Protein AF-A0AA96ZZZ8-F1 (afdb_monomer_lite)

Sequence (169 aa):
MSVVEYWSDQLLDLGILKNTETLNPFCWRCHSTCGVKNVPIVSGKWFHVESMSNQLLLCQACEVEKPKSKKADLVWKWLKDESSEYYWTIEAMKEYEKQFHTSVLQELWNIGIRDGEEVEILVQKVMTDRHKIAPSFNRASLVQAFRVEIEKMRKEAFANWTGIFQIAS

Radius of gyration: 20.41 Å; chains: 1; bounding box: 52×26×65 Å

Foldseek 3Di:
DDLCVVCVVVLVVLVLDPDDPDSQQAASQFRHNPQWDWDFLADDPDVCSPDSVGTGIHHPVVNVVQDHHNDNVVRSVVSSVRNDLVNLLVLLQVVLCVVVVDGLVVLCVVLPDDDPVVVVVLSCVLQVVCVVVHSGGDNVSSSVSSVVVSVVSSVVSVVVVVVVVVVVD

Secondary structure (DSSP, 8-state):
--HHHHTHHHHHHTTS-S-SS------TTT---TTEEEEESS-S--TTTTSGGGEEEEEHHHHHHS---S-HHHHHHHHHHHSSHHHHHHHHHHHHHHHHSS-HHHHHHHTT---HHHHHHHHHHHHHHHHHH-S---HHHHHHHHHHHHHHHHHHHHHHHHHHHHH--

Organism: NCBI:txid3028083

pLDDT: mean 88.08, std 10.65, range [48.38, 98.0]

Structure (mmCIF, N/CA/C/O backbone):
data_AF-A0AA96ZZZ8-F1
#
_entry.id   AF-A0AA96ZZZ8-F1
#
loop_
_atom_site.group_PDB
_atom_site.id
_atom_site.type_symbol
_atom_site.label_atom_id
_atom_site.label_alt_id
_atom_site.label_comp_id
_atom_site.label_asym_id
_atom_site.label_entity_id
_atom_site.label_seq_id
_atom_site.pdbx_PDB_ins_code
_atom_site.Cartn_x
_atom_site.Cartn_y
_atom_site.Cartn_z
_atom_site.occupancy
_atom_site.B_iso_or_equiv
_atom_site.auth_seq_id
_atom_site.auth_comp_id
_atom_site.auth_asym_id
_atom_site.auth_atom_id
_atom_site.pdbx_PDB_model_num
ATOM 1 N N . MET A 1 1 ? 7.788 14.314 -23.519 1.00 79.12 1 MET A N 1
ATOM 2 C CA . MET A 1 1 ? 7.244 13.033 -23.052 1.00 79.12 1 MET A CA 1
ATOM 3 C C . MET A 1 1 ? 8.015 12.610 -21.814 1.00 79.12 1 MET A C 1
ATOM 5 O O . MET A 1 1 ? 9.239 12.598 -21.865 1.00 79.12 1 MET A O 1
ATOM 9 N N . SER A 1 2 ? 7.340 12.367 -20.700 1.00 88.50 2 SER A N 1
ATOM 10 C CA . SER A 1 2 ? 7.907 11.829 -19.463 1.00 88.50 2 SER A CA 1
ATOM 11 C C . SER A 1 2 ? 7.769 10.303 -19.426 1.00 88.50 2 SER A C 1
ATOM 13 O O . SER A 1 2 ? 7.005 9.720 -20.191 1.00 88.50 2 SER A O 1
ATOM 15 N N . VAL A 1 3 ? 8.482 9.642 -18.509 1.00 91.25 3 VAL A N 1
ATOM 16 C CA . VAL A 1 3 ? 8.327 8.194 -18.271 1.00 91.25 3 VAL A CA 1
ATOM 17 C C . VAL A 1 3 ? 6.891 7.856 -17.851 1.00 91.25 3 VAL A C 1
ATOM 19 O O . VAL A 1 3 ? 6.371 6.816 -18.237 1.00 91.25 3 VAL A O 1
ATOM 22 N N . VAL A 1 4 ? 6.231 8.745 -17.102 1.00 90.31 4 VAL A N 1
ATOM 23 C CA . VAL A 1 4 ? 4.834 8.556 -16.681 1.00 90.31 4 VAL A CA 1
ATOM 24 C C . VAL A 1 4 ? 3.886 8.654 -17.873 1.00 90.31 4 VAL A C 1
ATOM 26 O O . VAL A 1 4 ? 3.013 7.810 -18.014 1.00 90.31 4 VAL A O 1
ATOM 29 N N . GLU A 1 5 ? 4.088 9.642 -18.750 1.00 91.44 5 GLU A N 1
ATOM 30 C CA . GLU A 1 5 ? 3.305 9.793 -19.986 1.00 91.44 5 GLU A CA 1
ATOM 31 C C . GLU A 1 5 ? 3.493 8.596 -20.923 1.00 91.44 5 GLU A C 1
ATOM 33 O O . GLU A 1 5 ? 2.535 8.144 -21.533 1.00 91.44 5 GLU A O 1
ATOM 38 N N . TYR A 1 6 ? 4.710 8.054 -21.020 1.00 93.00 6 TYR A N 1
ATOM 39 C CA . TYR A 1 6 ? 4.989 6.889 -21.861 1.00 93.00 6 TYR A CA 1
ATOM 40 C C . TYR A 1 6 ? 4.269 5.618 -21.378 1.00 93.00 6 TYR A C 1
ATOM 42 O O . TYR A 1 6 ? 3.854 4.801 -22.195 1.00 93.00 6 TYR A O 1
ATOM 50 N N . TRP A 1 7 ? 4.127 5.442 -20.061 1.00 93.50 7 TRP A N 1
ATOM 51 C CA . TRP A 1 7 ? 3.549 4.239 -19.453 1.00 93.50 7 TRP A CA 1
ATOM 52 C C . TRP A 1 7 ? 2.110 4.418 -18.948 1.00 93.50 7 TRP A C 1
ATOM 54 O O . TRP A 1 7 ? 1.618 3.532 -18.251 1.00 93.50 7 TRP A O 1
ATOM 64 N N . SER A 1 8 ? 1.430 5.528 -19.261 1.00 92.62 8 SER A N 1
ATOM 65 C CA . SER A 1 8 ? 0.133 5.871 -18.656 1.00 92.62 8 SER A CA 1
ATOM 66 C C . SER A 1 8 ? -0.886 4.739 -18.752 1.00 92.62 8 SER A C 1
ATOM 68 O O . SER A 1 8 ? -1.466 4.365 -17.737 1.00 92.62 8 SER A O 1
ATOM 70 N N . ASP A 1 9 ? -1.039 4.150 -19.936 1.00 92.94 9 ASP A N 1
ATOM 71 C CA . ASP A 1 9 ? -2.045 3.117 -20.199 1.00 92.94 9 ASP A CA 1
ATOM 72 C C . ASP A 1 9 ? -1.764 1.861 -19.371 1.00 92.94 9 ASP A C 1
ATOM 74 O O . ASP A 1 9 ? -2.627 1.367 -18.651 1.00 92.94 9 ASP A O 1
ATOM 78 N N . GLN A 1 10 ? -0.507 1.414 -19.355 1.00 93.56 10 GLN A N 1
ATOM 79 C CA . GLN A 1 10 ? -0.099 0.270 -18.547 1.00 93.56 10 GLN A CA 1
ATOM 80 C C . GLN A 1 10 ? -0.238 0.541 -17.041 1.00 93.56 10 GLN A C 1
ATOM 82 O O . GLN A 1 10 ? -0.587 -0.357 -16.278 1.00 93.56 10 GLN A O 1
ATOM 87 N N . LEU A 1 11 ? 0.039 1.762 -16.581 1.00 93.12 11 LEU A N 1
ATOM 88 C CA . LEU A 1 11 ? -0.105 2.123 -15.169 1.00 93.12 11 LEU A CA 1
ATOM 89 C C . LEU A 1 11 ? -1.575 2.214 -14.734 1.00 93.12 11 LEU A C 1
ATOM 91 O O . LEU A 1 11 ? -1.868 1.898 -13.580 1.00 93.12 11 LEU A O 1
ATOM 95 N N . LEU A 1 12 ? -2.481 2.618 -15.629 1.00 91.81 12 LEU A N 1
ATOM 96 C CA . LEU A 1 12 ? -3.930 2.571 -15.403 1.00 91.81 12 LEU A CA 1
ATOM 97 C C . LEU A 1 12 ? -4.425 1.124 -15.343 1.00 91.81 12 LEU A C 1
ATOM 99 O O . LEU A 1 12 ? -5.126 0.766 -14.401 1.00 91.81 12 LEU A O 1
ATOM 103 N N . ASP A 1 13 ? -3.995 0.276 -16.282 1.00 92.12 13 ASP A N 1
ATOM 104 C CA . ASP A 1 13 ? -4.358 -1.149 -16.321 1.00 92.12 13 ASP A CA 1
ATOM 105 C C . ASP A 1 13 ? -3.913 -1.901 -15.058 1.00 92.12 13 ASP A C 1
ATOM 107 O O . ASP A 1 13 ? -4.570 -2.837 -14.598 1.00 92.12 13 ASP A O 1
ATOM 111 N N . LEU A 1 14 ? -2.783 -1.491 -14.477 1.00 90.00 14 LEU A N 1
ATOM 112 C CA . LEU A 1 14 ? -2.272 -2.031 -13.219 1.00 90.00 14 LEU A CA 1
ATOM 113 C C . LEU A 1 14 ? -2.937 -1.423 -11.973 1.00 90.00 14 LEU A C 1
ATOM 115 O O . LEU A 1 14 ? -2.677 -1.901 -10.871 1.00 90.00 14 LEU A O 1
ATOM 119 N N . GLY A 1 15 ? -3.766 -0.384 -12.119 1.00 88.75 15 GLY A N 1
ATOM 120 C CA . GLY A 1 15 ? -4.389 0.337 -11.005 1.00 88.75 15 GLY A CA 1
ATOM 121 C C . GLY A 1 15 ? -3.420 1.196 -10.182 1.00 88.75 15 GLY A C 1
ATOM 122 O O . GLY A 1 15 ? -3.760 1.618 -9.078 1.00 88.75 15 GLY A O 1
ATOM 123 N N . ILE A 1 16 ? -2.214 1.452 -10.699 1.00 90.00 16 ILE A N 1
ATOM 124 C CA . ILE A 1 16 ? -1.189 2.291 -10.056 1.00 90.00 16 ILE A CA 1
ATOM 125 C C . ILE A 1 16 ? -1.529 3.770 -10.255 1.00 90.00 16 ILE A C 1
ATOM 127 O O . ILE A 1 16 ? -1.427 4.577 -9.330 1.00 90.00 16 ILE A O 1
ATOM 131 N N . LEU A 1 17 ? -1.948 4.134 -11.470 1.00 88.25 17 LEU A N 1
ATOM 132 C CA . LEU A 1 17 ? -2.587 5.418 -11.734 1.00 88.25 17 LEU A CA 1
ATOM 133 C C . LEU A 1 17 ? -4.098 5.279 -11.543 1.00 88.25 17 LEU A C 1
ATOM 135 O O . LEU A 1 17 ? -4.704 4.322 -12.015 1.00 88.25 17 LEU A O 1
ATOM 139 N N . LYS A 1 18 ? -4.710 6.265 -10.879 1.00 80.88 18 LYS A N 1
ATOM 140 C CA . LYS A 1 18 ? -6.174 6.347 -10.730 1.00 80.88 18 LYS A CA 1
ATOM 141 C C . LYS A 1 18 ? -6.838 7.081 -11.897 1.00 80.88 18 LYS A C 1
ATOM 143 O O . LYS A 1 18 ? -7.974 6.779 -12.240 1.00 80.88 18 LYS A O 1
ATOM 148 N N . ASN A 1 19 ? -6.147 8.062 -12.475 1.00 76.94 19 ASN A N 1
ATOM 149 C CA . ASN A 1 19 ? -6.581 8.817 -13.647 1.00 76.94 19 ASN A CA 1
ATOM 150 C C . ASN A 1 19 ? -5.366 9.430 -14.367 1.00 76.94 19 ASN A C 1
ATOM 152 O O . ASN A 1 19 ? -4.236 9.362 -13.876 1.00 76.94 19 ASN A O 1
ATOM 156 N N . THR A 1 20 ? -5.606 10.021 -15.537 1.00 70.62 20 THR A N 1
ATOM 157 C CA . THR A 1 20 ? -4.587 10.695 -16.360 1.00 70.62 20 THR A CA 1
ATOM 158 C C . THR A 1 20 ? -4.550 12.211 -16.166 1.00 70.62 20 THR A C 1
ATOM 160 O O . THR A 1 20 ? -3.711 12.879 -16.763 1.00 70.62 20 THR A O 1
ATOM 163 N N . GLU A 1 21 ? -5.431 12.771 -15.332 1.00 59.75 21 GLU A N 1
ATOM 164 C CA . GLU A 1 21 ? -5.612 14.223 -15.195 1.00 59.75 21 GLU A CA 1
ATOM 165 C C . GLU A 1 21 ? -4.433 14.904 -14.491 1.00 59.75 21 GLU A C 1
ATOM 167 O O . GLU A 1 21 ? -4.189 16.094 -14.679 1.00 59.75 21 GLU A O 1
ATOM 172 N N . THR A 1 22 ? -3.676 14.171 -13.669 1.00 62.59 22 THR A N 1
ATOM 173 C CA . THR A 1 22 ? -2.476 14.701 -13.011 1.00 62.59 22 THR A CA 1
ATOM 174 C C . THR A 1 22 ? -1.380 13.639 -12.942 1.00 62.59 22 THR A C 1
ATOM 176 O O . THR A 1 22 ? -1.302 12.852 -11.999 1.00 62.59 22 THR A O 1
ATOM 179 N N . LEU A 1 23 ? -0.488 13.640 -13.937 1.00 74.88 23 LEU A N 1
ATOM 180 C CA . LEU A 1 23 ? 0.662 12.727 -14.033 1.00 74.88 23 LEU A CA 1
ATOM 181 C C . LEU A 1 23 ? 1.838 13.184 -13.152 1.00 74.88 23 LEU A C 1
ATOM 183 O O . LEU A 1 23 ? 2.970 13.342 -13.614 1.00 74.88 23 LEU A O 1
ATOM 187 N N . ASN A 1 24 ? 1.570 13.428 -11.868 1.00 75.88 24 ASN A N 1
ATOM 188 C CA . ASN A 1 24 ? 2.619 13.796 -10.923 1.00 75.88 24 ASN A CA 1
ATOM 189 C C . ASN A 1 24 ? 3.579 12.616 -10.699 1.00 75.88 24 ASN A C 1
ATOM 191 O O . ASN A 1 24 ? 3.130 11.478 -10.557 1.00 75.88 24 ASN A O 1
ATOM 195 N N . PRO A 1 25 ? 4.899 12.854 -10.622 1.00 81.69 25 PRO A N 1
ATOM 196 C CA . PRO A 1 25 ? 5.855 11.787 -10.374 1.00 81.69 25 PRO A CA 1
ATOM 197 C C . PRO A 1 25 ? 5.727 11.273 -8.934 1.00 81.69 25 PRO A C 1
ATOM 199 O O . PRO A 1 25 ? 5.975 11.994 -7.966 1.00 81.69 25 PRO A O 1
ATOM 202 N N . PHE A 1 26 ? 5.380 9.997 -8.794 1.00 91.50 26 PHE A N 1
ATOM 203 C CA . PHE A 1 26 ? 5.387 9.262 -7.532 1.00 91.50 26 PHE A CA 1
ATOM 204 C C . PHE A 1 26 ? 6.010 7.877 -7.731 1.00 91.50 26 PHE A C 1
ATOM 206 O O . PHE A 1 26 ? 6.135 7.378 -8.847 1.00 91.50 26 PHE A O 1
ATOM 213 N N . CYS A 1 27 ? 6.423 7.246 -6.636 1.00 94.50 27 CYS A N 1
ATOM 214 C CA . CYS A 1 27 ? 6.928 5.881 -6.632 1.00 94.50 27 CYS A CA 1
ATOM 215 C C . CYS A 1 27 ? 5.805 4.914 -7.009 1.00 94.50 27 CYS A C 1
ATOM 217 O O . CYS A 1 27 ? 4.853 4.762 -6.249 1.00 94.50 27 CYS A O 1
ATOM 219 N N . TRP A 1 28 ? 5.937 4.195 -8.116 1.00 94.94 28 TRP A N 1
ATOM 220 C CA . TRP A 1 28 ? 4.876 3.319 -8.621 1.00 94.94 28 TRP A CA 1
ATOM 221 C C . TRP A 1 28 ? 4.553 2.119 -7.726 1.00 94.94 28 TRP A C 1
ATOM 223 O O . TRP A 1 28 ? 3.537 1.469 -7.926 1.00 94.94 28 TRP A O 1
ATOM 233 N N . ARG A 1 29 ? 5.406 1.810 -6.741 1.00 95.06 29 ARG A N 1
ATOM 234 C CA . ARG A 1 29 ? 5.153 0.742 -5.764 1.00 95.06 29 ARG A CA 1
ATOM 235 C C . ARG A 1 29 ? 4.501 1.244 -4.481 1.00 95.06 29 ARG A C 1
ATOM 237 O O . ARG A 1 29 ? 3.616 0.599 -3.941 1.00 95.06 29 ARG A O 1
ATOM 244 N N . CYS A 1 30 ? 5.003 2.347 -3.933 1.00 93.69 30 CYS A N 1
ATOM 245 C CA . CYS A 1 30 ? 4.596 2.801 -2.604 1.00 93.69 30 CYS A CA 1
ATOM 246 C C . CYS A 1 30 ? 3.931 4.170 -2.599 1.00 93.69 30 CYS A C 1
ATOM 248 O O . CYS A 1 30 ? 3.692 4.699 -1.529 1.00 93.69 30 CYS A O 1
ATOM 250 N N . HIS A 1 31 ? 3.713 4.797 -3.752 1.00 91.81 31 HIS A N 1
ATOM 251 C CA . HIS A 1 31 ? 3.061 6.103 -3.907 1.00 91.81 31 HIS A CA 1
ATOM 252 C C . HIS A 1 31 ? 3.750 7.283 -3.190 1.00 91.81 31 HIS A C 1
ATOM 254 O O . HIS A 1 31 ? 3.199 8.376 -3.086 1.00 91.81 31 HIS A O 1
ATOM 260 N N . SER A 1 32 ? 4.990 7.105 -2.717 1.00 90.44 32 SER A N 1
ATOM 261 C CA . SER A 1 32 ? 5.816 8.205 -2.207 1.00 90.44 32 SER A CA 1
ATOM 262 C C . SER A 1 32 ? 6.145 9.204 -3.302 1.00 90.44 32 SER A C 1
ATOM 264 O O . SER A 1 32 ? 6.598 8.808 -4.367 1.00 90.44 32 SER A O 1
ATOM 266 N N . THR A 1 33 ? 6.011 10.492 -3.009 1.00 90.00 33 THR A N 1
ATOM 267 C CA . THR A 1 33 ? 6.531 11.590 -3.838 1.00 90.00 33 THR A CA 1
ATOM 268 C C . THR A 1 33 ? 7.961 11.982 -3.448 1.00 90.00 33 THR A C 1
ATOM 270 O O . THR A 1 33 ? 8.646 12.683 -4.185 1.00 90.00 33 THR A O 1
ATOM 273 N N . CYS A 1 34 ? 8.451 11.505 -2.300 1.00 88.44 34 CYS A N 1
ATOM 274 C CA . CYS A 1 34 ? 9.788 11.809 -1.803 1.00 88.44 34 CYS A CA 1
ATOM 275 C C . CYS A 1 34 ? 10.845 10.873 -2.409 1.00 88.44 34 CYS A C 1
ATOM 277 O O . CYS A 1 34 ? 10.669 9.648 -2.408 1.00 88.44 34 CYS A O 1
ATOM 279 N N . GLY A 1 35 ? 11.952 11.456 -2.887 1.00 88.31 35 GLY A N 1
ATOM 280 C CA . GLY A 1 35 ? 13.135 10.727 -3.360 1.00 88.31 35 GLY A CA 1
ATOM 281 C C . GLY A 1 35 ? 12.887 9.850 -4.589 1.00 88.31 35 GLY A C 1
ATOM 282 O O . GLY A 1 35 ? 13.554 8.827 -4.747 1.00 88.31 35 GLY A O 1
ATOM 283 N N . VAL A 1 36 ? 11.896 10.204 -5.410 1.00 93.81 36 VAL A N 1
ATOM 284 C CA . VAL A 1 36 ? 11.507 9.463 -6.615 1.00 93.81 36 VAL A CA 1
ATOM 285 C C . VAL A 1 36 ? 12.473 9.770 -7.752 1.00 93.81 36 VAL A C 1
ATOM 287 O O . VAL A 1 36 ? 12.781 10.930 -8.015 1.00 93.81 36 VAL A O 1
ATOM 290 N N . LYS A 1 37 ? 12.938 8.730 -8.444 1.00 93.94 37 LYS A N 1
ATOM 291 C CA . LYS A 1 37 ? 13.820 8.851 -9.610 1.00 93.94 37 LYS A CA 1
ATOM 292 C C . LYS A 1 37 ? 13.538 7.763 -10.643 1.00 93.94 37 LYS A C 1
ATOM 294 O O . LYS A 1 37 ? 12.913 6.749 -10.329 1.00 93.94 37 LYS A O 1
ATOM 299 N N . ASN A 1 38 ? 14.058 7.967 -11.852 1.00 93.25 38 ASN A N 1
ATOM 300 C CA . ASN A 1 38 ? 14.064 6.955 -12.903 1.00 93.25 38 ASN A CA 1
ATOM 301 C C . ASN A 1 38 ? 15.002 5.805 -12.516 1.00 93.25 38 ASN A C 1
ATOM 303 O O . ASN A 1 38 ? 16.190 6.016 -12.267 1.00 93.25 38 ASN A O 1
ATOM 307 N N . VAL A 1 39 ? 14.468 4.588 -12.491 1.00 92.50 39 VAL A N 1
ATOM 308 C CA . VAL A 1 39 ? 15.192 3.352 -12.186 1.00 92.50 39 VAL A CA 1
ATOM 309 C C . VAL A 1 39 ? 15.043 2.390 -13.362 1.00 92.50 39 VAL A C 1
ATOM 311 O O . VAL A 1 39 ? 13.929 2.219 -13.858 1.00 92.50 39 VAL A O 1
ATOM 314 N N . PRO A 1 40 ? 16.121 1.722 -13.810 1.00 92.38 40 PRO A N 1
ATOM 315 C CA . PRO A 1 40 ? 16.018 0.758 -14.893 1.00 92.38 40 PRO A CA 1
ATOM 316 C C . PRO A 1 40 ? 15.166 -0.462 -14.495 1.00 92.38 40 PRO A C 1
ATOM 318 O O . PRO A 1 40 ? 15.399 -1.079 -13.448 1.00 92.38 40 PRO A O 1
ATOM 321 N N . ILE A 1 41 ? 14.223 -0.851 -15.358 1.00 92.44 41 ILE A N 1
ATOM 322 C CA . ILE A 1 41 ? 13.434 -2.084 -15.256 1.00 92.44 41 ILE A CA 1
ATOM 323 C C . ILE A 1 41 ? 14.411 -3.258 -15.261 1.00 92.44 41 ILE A C 1
ATOM 325 O O . ILE A 1 41 ? 14.558 -3.960 -14.255 1.00 92.44 41 ILE A O 1
ATOM 329 N N . VAL A 1 42 ? 15.139 -3.414 -16.368 1.00 89.88 42 VAL A N 1
ATOM 330 C CA . VAL A 1 42 ? 16.141 -4.458 -16.567 1.00 89.88 42 VAL A CA 1
ATOM 331 C C . VAL A 1 42 ? 17.538 -3.915 -16.280 1.00 89.88 42 VAL A C 1
ATOM 333 O O . VAL A 1 42 ? 17.965 -2.903 -16.837 1.00 89.88 42 VAL A O 1
ATOM 336 N N . SER A 1 43 ? 18.279 -4.622 -15.425 1.00 74.75 43 SER A N 1
ATOM 337 C CA . SER A 1 43 ? 19.676 -4.308 -15.112 1.00 74.75 43 SER A CA 1
ATOM 338 C C . SER A 1 43 ? 20.642 -5.018 -16.075 1.00 74.75 43 SER A C 1
ATOM 340 O O . SER A 1 43 ? 20.520 -6.221 -16.312 1.00 74.75 43 SER A O 1
ATOM 342 N N . GLY A 1 44 ? 21.643 -4.301 -16.598 1.00 69.56 44 GLY A N 1
ATOM 343 C CA . GLY A 1 44 ? 22.706 -4.849 -17.456 1.00 69.56 44 GLY A CA 1
ATOM 344 C C . GLY A 1 44 ? 23.035 -3.960 -18.659 1.00 69.56 44 GLY A C 1
ATOM 345 O O . GLY A 1 44 ? 22.461 -2.886 -18.808 1.00 69.56 44 GLY A O 1
ATOM 346 N N . LYS A 1 45 ? 23.957 -4.411 -19.529 1.00 60.03 45 LYS A N 1
ATOM 347 C CA . LYS A 1 45 ? 24.234 -3.775 -20.832 1.00 60.03 45 LYS A CA 1
ATOM 348 C C . LYS A 1 45 ? 23.027 -3.964 -21.756 1.00 60.03 45 LYS A C 1
ATOM 350 O O . LYS A 1 45 ? 23.006 -4.866 -22.588 1.00 60.03 45 LYS A O 1
ATOM 355 N N . TRP A 1 46 ? 21.998 -3.156 -21.550 1.00 62.94 46 TRP A N 1
ATOM 356 C CA . TRP A 1 46 ? 20.894 -3.004 -22.483 1.00 62.94 46 TRP A CA 1
ATOM 357 C C . TRP A 1 46 ? 21.260 -1.885 -23.451 1.00 62.94 46 TRP A C 1
ATOM 359 O O . TRP A 1 46 ? 21.767 -0.855 -23.024 1.00 62.94 46 TRP A O 1
ATOM 369 N N . PHE A 1 47 ? 21.019 -2.062 -24.748 1.00 58.94 47 PHE A N 1
ATOM 370 C CA . PHE A 1 47 ? 21.362 -1.047 -25.758 1.00 58.94 47 PHE A CA 1
ATOM 371 C C . PHE A 1 47 ? 20.582 0.273 -25.579 1.00 58.94 47 PHE A C 1
ATOM 373 O O . PHE A 1 47 ? 20.907 1.280 -26.197 1.00 58.94 47 PHE A O 1
ATOM 380 N N . HIS A 1 48 ? 19.581 0.271 -24.694 1.00 62.53 48 HIS A N 1
ATOM 381 C CA . HIS A 1 48 ? 18.637 1.354 -24.465 1.00 62.53 48 HIS A CA 1
ATOM 382 C C . HIS A 1 48 ? 18.464 1.663 -22.967 1.00 62.53 48 HIS A C 1
ATOM 384 O O . HIS A 1 48 ? 17.340 1.800 -22.491 1.00 62.53 48 HIS A O 1
ATOM 390 N N . VAL A 1 49 ? 19.559 1.744 -22.196 1.00 62.53 49 VAL A N 1
ATOM 391 C CA . VAL A 1 49 ? 19.499 2.056 -20.746 1.00 62.53 49 VAL A CA 1
ATOM 392 C C . VAL A 1 49 ? 18.733 3.357 -20.466 1.00 62.53 49 VAL A C 1
ATOM 394 O O . VAL A 1 49 ? 18.018 3.447 -19.4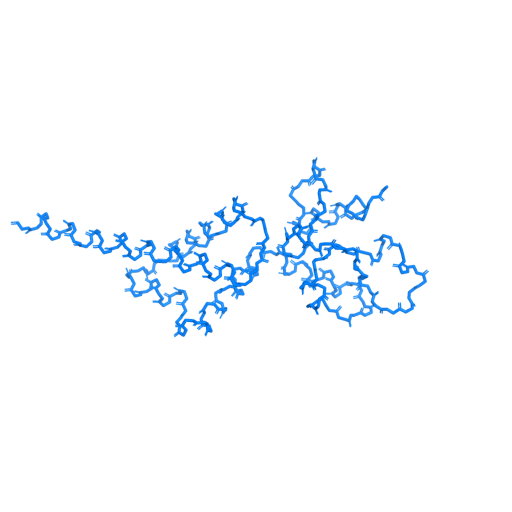72 1.00 62.53 49 VAL A O 1
ATOM 397 N N . GLU A 1 50 ? 18.842 4.333 -21.366 1.00 72.50 50 GLU A N 1
ATOM 398 C CA . GLU A 1 50 ? 18.200 5.648 -21.249 1.00 72.50 50 GLU A CA 1
ATOM 399 C C . GLU A 1 50 ? 16.805 5.716 -21.889 1.00 72.50 50 GLU A C 1
ATOM 401 O O . GLU A 1 50 ? 16.139 6.744 -21.797 1.00 72.50 50 GLU A O 1
ATOM 406 N N . SER A 1 51 ? 16.333 4.635 -22.522 1.00 86.00 51 SER A N 1
ATOM 407 C CA . SER A 1 51 ? 14.992 4.609 -23.109 1.00 86.00 51 SER A CA 1
ATOM 408 C C . SER A 1 51 ? 13.921 4.590 -22.026 1.00 86.00 51 S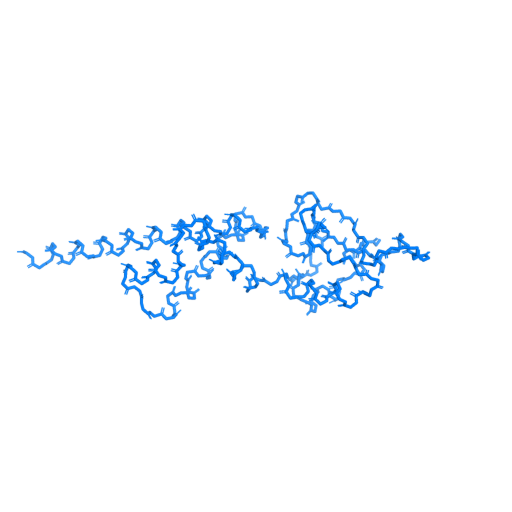ER A C 1
ATOM 410 O O . SER A 1 51 ? 14.027 3.847 -21.049 1.00 86.00 51 SER A O 1
ATOM 412 N N . MET A 1 52 ? 12.832 5.327 -22.259 1.00 90.25 52 MET A N 1
ATOM 413 C CA . MET A 1 52 ? 11.638 5.306 -21.405 1.00 90.25 52 MET A CA 1
ATOM 414 C C . MET A 1 52 ? 11.066 3.890 -21.266 1.00 90.25 52 MET A C 1
ATOM 416 O O . MET A 1 52 ? 10.598 3.521 -20.191 1.00 90.25 52 MET A O 1
ATOM 420 N N . SER A 1 53 ? 11.219 3.056 -22.302 1.00 90.50 53 SER A N 1
ATOM 421 C CA . SER A 1 53 ? 10.817 1.645 -22.282 1.00 90.50 53 SER A CA 1
ATOM 422 C C . SER A 1 53 ? 11.596 0.774 -21.285 1.00 90.50 53 SER A C 1
ATOM 424 O O . SER A 1 53 ? 11.197 -0.360 -21.035 1.00 90.50 53 SER A O 1
ATOM 426 N N . ASN A 1 54 ? 12.692 1.278 -20.703 1.00 92.19 54 ASN A N 1
ATOM 427 C CA . ASN A 1 54 ? 13.410 0.618 -19.612 1.00 92.19 54 ASN A CA 1
ATOM 428 C C . ASN A 1 54 ? 13.255 1.324 -18.266 1.00 92.19 54 ASN A C 1
ATOM 430 O O . ASN A 1 54 ? 14.018 1.003 -17.365 1.00 92.19 54 ASN A O 1
ATOM 434 N N . GLN A 1 55 ? 12.394 2.323 -18.101 1.00 92.44 55 GLN A N 1
ATOM 435 C CA . GLN A 1 55 ? 12.401 3.154 -16.894 1.00 92.44 55 GLN A CA 1
ATOM 436 C C . GLN A 1 55 ? 11.137 2.971 -16.055 1.00 92.44 55 GLN A C 1
ATOM 438 O O . GLN A 1 55 ? 10.033 2.887 -16.582 1.00 92.44 55 GLN A O 1
ATOM 443 N N . LEU A 1 56 ? 11.330 2.938 -14.735 1.00 93.19 56 LEU A N 1
ATOM 444 C CA . LEU A 1 56 ? 10.298 3.017 -13.701 1.00 93.19 56 LEU A CA 1
ATOM 445 C C . LEU A 1 56 ? 10.527 4.257 -12.845 1.00 93.19 56 LEU A C 1
ATOM 447 O O . LEU A 1 56 ? 11.673 4.670 -12.674 1.00 93.19 56 LEU A O 1
ATOM 451 N N . LEU A 1 57 ? 9.480 4.767 -12.200 1.00 95.00 57 LEU A N 1
ATOM 452 C CA . LEU A 1 57 ? 9.642 5.701 -11.087 1.00 95.00 57 LEU A CA 1
ATOM 453 C C . LEU A 1 57 ? 9.567 4.973 -9.751 1.00 95.00 57 LEU A C 1
ATOM 455 O O . LEU A 1 57 ? 8.521 4.448 -9.375 1.00 95.00 57 LEU A O 1
ATOM 459 N N . LEU A 1 58 ? 10.669 4.980 -9.003 1.00 95.88 58 LEU A N 1
ATOM 460 C CA . LEU A 1 58 ? 10.733 4.410 -7.657 1.00 95.88 58 LEU A CA 1
ATOM 461 C C . LEU A 1 58 ? 11.419 5.379 -6.693 1.00 95.88 58 LEU A C 1
ATOM 463 O O . LEU A 1 58 ? 12.310 6.136 -7.080 1.00 95.88 58 LEU A O 1
ATOM 467 N N . CYS A 1 59 ? 11.023 5.333 -5.420 1.00 94.62 59 CYS A N 1
ATOM 468 C CA . CYS A 1 59 ? 11.812 5.928 -4.345 1.00 94.62 59 CYS A CA 1
ATOM 469 C C . CYS A 1 59 ? 13.015 5.034 -4.004 1.00 94.62 59 CYS A C 1
ATOM 471 O O . CYS A 1 59 ? 13.009 3.836 -4.298 1.00 94.62 59 CYS A O 1
ATOM 473 N N . GLN A 1 60 ? 14.016 5.590 -3.319 1.00 93.50 60 GLN A N 1
ATOM 474 C CA . GLN A 1 60 ? 15.234 4.862 -2.937 1.00 93.50 60 GLN A CA 1
ATOM 475 C C . GLN A 1 60 ? 14.954 3.538 -2.201 1.00 93.50 60 GLN A C 1
ATOM 477 O O . GLN A 1 60 ? 15.585 2.527 -2.496 1.00 93.50 60 GLN A O 1
ATOM 482 N N . ALA A 1 61 ? 13.988 3.507 -1.278 1.00 93.25 61 ALA A N 1
ATOM 483 C CA . ALA A 1 61 ? 13.652 2.281 -0.549 1.00 93.25 61 ALA A CA 1
ATOM 484 C C . ALA A 1 61 ? 13.086 1.189 -1.478 1.00 93.25 61 ALA A C 1
ATOM 486 O O . ALA A 1 61 ? 13.488 0.031 -1.398 1.00 93.25 61 ALA A O 1
ATOM 487 N N . CYS A 1 62 ? 12.194 1.558 -2.403 1.00 95.69 62 CYS A N 1
ATOM 488 C CA . CYS A 1 62 ? 11.622 0.605 -3.356 1.00 95.69 62 CYS A CA 1
ATOM 489 C C . CYS A 1 62 ? 12.621 0.181 -4.438 1.00 95.69 62 CYS A C 1
ATOM 491 O O . CYS A 1 62 ? 12.533 -0.937 -4.928 1.00 95.69 62 CYS A O 1
ATOM 493 N N . GLU A 1 63 ? 13.577 1.036 -4.802 1.00 95.00 63 GLU A N 1
ATOM 494 C CA . GLU A 1 63 ? 14.673 0.664 -5.702 1.00 95.00 63 GLU A CA 1
ATOM 495 C C . GLU A 1 63 ? 15.531 -0.463 -5.112 1.00 95.00 63 GLU A C 1
ATOM 497 O O . GLU A 1 63 ? 15.895 -1.388 -5.835 1.00 95.00 63 GLU A O 1
ATOM 502 N N . VAL A 1 64 ? 15.830 -0.410 -3.809 1.00 94.00 64 VAL A N 1
ATOM 503 C CA . VAL A 1 64 ? 16.616 -1.448 -3.119 1.00 94.00 64 VAL A CA 1
ATOM 504 C C . VAL A 1 64 ? 15.881 -2.790 -3.104 1.00 94.00 64 VAL A C 1
ATOM 506 O O . VAL A 1 64 ? 16.509 -3.827 -3.313 1.00 94.00 64 VAL A O 1
ATOM 509 N N . GLU A 1 65 ? 14.563 -2.770 -2.885 1.00 94.50 65 GLU A N 1
ATOM 510 C CA . GLU A 1 65 ? 13.719 -3.974 -2.872 1.00 94.50 65 GLU A CA 1
ATOM 511 C C . GLU A 1 65 ? 13.376 -4.484 -4.289 1.00 94.50 65 GLU A C 1
ATOM 513 O O . GLU A 1 65 ? 12.943 -5.626 -4.440 1.00 94.50 65 GLU A O 1
ATOM 518 N N . LYS A 1 66 ? 13.601 -3.679 -5.340 1.00 94.81 66 LYS A N 1
ATOM 519 C CA . LYS A 1 66 ? 13.299 -4.052 -6.729 1.00 94.81 66 LYS A CA 1
ATOM 520 C C . LYS A 1 66 ? 14.051 -5.331 -7.132 1.00 94.81 66 LYS A C 1
ATOM 522 O O . LYS A 1 66 ? 15.279 -5.391 -6.993 1.00 94.81 66 LYS A O 1
ATOM 527 N N . PRO A 1 67 ? 13.381 -6.312 -7.768 1.00 93.94 67 PRO A N 1
ATOM 528 C CA . PRO A 1 67 ? 14.047 -7.490 -8.303 1.00 93.94 67 PRO A CA 1
ATOM 529 C C . PRO A 1 67 ? 15.208 -7.136 -9.248 1.00 93.94 67 PRO A C 1
ATOM 531 O O . PRO A 1 67 ? 15.063 -6.374 -10.216 1.00 93.94 67 PRO A O 1
ATOM 534 N N . LYS A 1 68 ? 16.376 -7.736 -8.991 1.00 89.81 68 LYS A N 1
ATOM 535 C CA . LYS A 1 68 ? 17.567 -7.649 -9.852 1.00 89.81 68 LYS A CA 1
ATOM 536 C C . LYS A 1 68 ? 17.454 -8.667 -10.987 1.00 89.81 68 LYS A C 1
ATOM 538 O O . LYS A 1 68 ? 18.105 -9.707 -10.981 1.00 89.81 68 LYS A O 1
ATOM 543 N N . SER A 1 69 ? 16.571 -8.382 -11.939 1.00 86.31 69 SER A N 1
ATOM 544 C CA . SER A 1 69 ? 16.227 -9.280 -13.044 1.00 86.31 69 SER A CA 1
ATOM 545 C C . SER A 1 69 ? 16.686 -8.732 -14.398 1.00 86.31 69 SER A C 1
ATOM 547 O O . SER A 1 69 ? 16.684 -7.522 -14.630 1.00 86.31 69 SER A O 1
ATOM 549 N N . LYS A 1 70 ? 17.032 -9.643 -15.320 1.00 87.88 70 LYS A N 1
ATOM 550 C CA . LYS A 1 70 ? 17.192 -9.338 -16.755 1.00 87.88 70 LYS A CA 1
ATOM 551 C C . LYS A 1 70 ? 15.882 -9.426 -17.552 1.00 87.88 70 LYS A C 1
ATOM 553 O O . LYS A 1 70 ? 15.861 -9.105 -18.732 1.00 87.88 70 LYS A O 1
ATOM 558 N N . LYS A 1 71 ? 14.807 -9.897 -16.918 1.00 90.06 71 LYS A N 1
ATOM 559 C CA . LYS A 1 71 ? 13.471 -10.073 -17.499 1.00 90.06 71 LYS A CA 1
ATOM 560 C C . LYS A 1 71 ? 12.533 -8.998 -16.957 1.00 90.06 71 LYS A C 1
ATOM 562 O O . LYS A 1 71 ? 12.315 -8.965 -15.742 1.00 90.06 71 LYS A O 1
ATOM 567 N N . ALA A 1 72 ? 11.987 -8.170 -17.847 1.00 91.31 72 ALA A N 1
ATOM 568 C CA . ALA A 1 72 ? 11.069 -7.086 -17.498 1.00 91.31 72 ALA A CA 1
ATOM 569 C C . ALA A 1 72 ? 9.783 -7.605 -16.836 1.00 91.31 72 ALA A C 1
ATOM 571 O O . ALA A 1 72 ? 9.356 -7.049 -15.829 1.00 91.31 72 ALA A O 1
ATOM 572 N N . ASP A 1 73 ? 9.241 -8.727 -17.318 1.00 92.94 73 ASP A N 1
ATOM 573 C CA . ASP A 1 73 ? 7.991 -9.318 -16.814 1.00 92.94 73 ASP A CA 1
ATOM 574 C C . ASP A 1 73 ? 8.027 -9.624 -15.315 1.00 92.94 73 ASP A C 1
ATOM 576 O O . ASP A 1 73 ? 7.028 -9.466 -14.621 1.00 92.94 73 ASP A O 1
ATOM 580 N N . LEU A 1 74 ? 9.190 -10.019 -14.784 1.00 93.75 74 LEU A N 1
ATOM 581 C CA . LEU A 1 74 ? 9.345 -10.276 -13.350 1.00 93.75 74 LEU A CA 1
ATOM 582 C C . LEU A 1 74 ? 9.242 -8.990 -12.524 1.00 93.75 74 LEU A C 1
ATOM 584 O O . LEU A 1 74 ? 8.702 -9.010 -11.423 1.00 93.75 74 LEU A O 1
ATOM 588 N N . VAL A 1 75 ? 9.748 -7.877 -13.055 1.00 94.69 75 VAL A N 1
ATOM 589 C CA . VAL A 1 75 ? 9.692 -6.570 -12.389 1.00 94.69 75 VAL A CA 1
ATOM 590 C C . VAL A 1 75 ? 8.285 -5.988 -12.484 1.00 94.69 75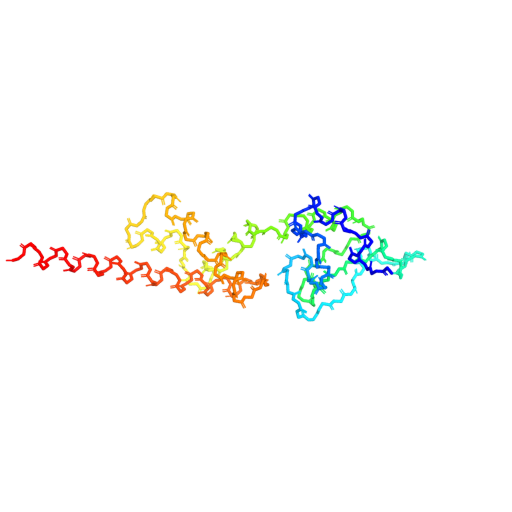 VAL A C 1
ATOM 592 O O . VAL A 1 75 ? 7.785 -5.453 -11.501 1.00 94.69 75 VAL A O 1
ATOM 595 N N . TRP A 1 76 ? 7.613 -6.148 -13.625 1.00 95.12 76 TRP A N 1
ATOM 596 C CA . TRP A 1 76 ? 6.217 -5.737 -13.781 1.00 95.12 76 TRP A CA 1
ATOM 597 C C . TRP A 1 76 ? 5.263 -6.558 -12.922 1.00 95.12 76 TRP A C 1
ATOM 599 O O . TRP A 1 76 ? 4.380 -5.987 -12.289 1.00 95.12 76 TRP A O 1
ATOM 609 N N . LYS A 1 77 ? 5.467 -7.877 -12.831 1.00 94.69 77 LYS A N 1
ATOM 610 C CA . LYS A 1 77 ? 4.708 -8.735 -11.915 1.00 94.69 77 LYS A CA 1
ATOM 611 C C . LYS A 1 77 ? 4.899 -8.304 -10.462 1.00 94.69 77 LYS A C 1
ATOM 613 O O . LYS A 1 77 ? 3.919 -8.144 -9.750 1.00 94.69 77 LYS A O 1
ATOM 618 N N . TRP A 1 78 ? 6.145 -8.071 -10.050 1.00 95.50 78 TRP A N 1
ATOM 619 C CA . TRP A 1 78 ? 6.456 -7.540 -8.723 1.00 95.50 78 TRP A CA 1
ATOM 620 C C . TRP A 1 78 ? 5.729 -6.220 -8.450 1.00 95.50 78 TRP A C 1
ATOM 622 O O . TRP A 1 78 ? 5.092 -6.067 -7.415 1.00 95.50 78 TRP A O 1
ATOM 632 N N . LEU A 1 79 ? 5.764 -5.288 -9.402 1.00 95.38 79 LEU A N 1
ATOM 633 C CA . LEU A 1 79 ? 5.102 -3.999 -9.250 1.00 95.38 79 LEU A CA 1
ATOM 634 C C . LEU A 1 79 ? 3.577 -4.140 -9.155 1.00 95.38 79 LEU A C 1
ATOM 636 O O . LEU A 1 79 ? 2.961 -3.499 -8.310 1.00 95.38 79 LEU A O 1
ATOM 640 N N . LYS A 1 80 ? 2.975 -4.996 -9.987 1.00 94.25 80 LYS A N 1
ATOM 641 C CA . LYS A 1 80 ? 1.540 -5.304 -9.947 1.00 94.25 80 LYS A CA 1
ATOM 642 C C . LYS A 1 80 ? 1.125 -5.865 -8.590 1.00 94.25 80 LYS A C 1
ATOM 644 O O . LYS A 1 80 ? 0.150 -5.407 -8.007 1.00 94.25 80 LYS A O 1
ATOM 649 N N . ASP A 1 81 ? 1.869 -6.850 -8.103 1.00 93.12 81 ASP A N 1
ATOM 650 C CA . ASP A 1 81 ? 1.514 -7.568 -6.884 1.00 93.12 81 ASP A CA 1
ATOM 651 C C . ASP A 1 81 ? 1.724 -6.664 -5.643 1.00 93.12 81 ASP A C 1
ATOM 653 O O . ASP A 1 81 ? 0.917 -6.692 -4.714 1.00 93.12 81 ASP A O 1
ATOM 657 N N . GLU A 1 82 ? 2.748 -5.798 -5.647 1.00 95.50 82 GLU A N 1
ATOM 658 C CA . GLU A 1 82 ? 3.173 -5.022 -4.467 1.00 95.50 82 GLU A CA 1
ATOM 659 C C . GLU A 1 82 ? 2.784 -3.532 -4.454 1.00 95.50 82 GLU A C 1
ATOM 661 O O . GLU A 1 82 ? 3.101 -2.822 -3.498 1.00 95.50 82 GLU A O 1
ATOM 666 N N . SER A 1 83 ? 2.110 -3.025 -5.488 1.00 93.50 83 SER A N 1
ATOM 667 C CA . SER A 1 83 ? 1.566 -1.652 -5.495 1.00 93.50 83 SER A CA 1
ATOM 668 C C . SER A 1 83 ? 0.189 -1.535 -4.837 1.00 93.50 83 SER A C 1
ATOM 670 O O . SER A 1 83 ? -0.249 -0.439 -4.488 1.00 93.50 83 SER A O 1
ATOM 672 N N . SER A 1 84 ? -0.489 -2.666 -4.628 1.00 91.19 84 SER A N 1
ATOM 673 C CA . SER A 1 84 ? -1.853 -2.703 -4.104 1.00 91.19 84 SER A CA 1
ATOM 674 C C . SER A 1 84 ? -1.936 -2.377 -2.609 1.00 91.19 84 SER A C 1
ATOM 676 O O . SER A 1 84 ? -1.087 -2.779 -1.812 1.00 91.19 84 SER A O 1
ATOM 678 N N . GLU A 1 85 ? -3.025 -1.720 -2.199 1.00 90.75 85 GLU A N 1
ATOM 679 C CA . GLU A 1 85 ? -3.352 -1.526 -0.778 1.00 90.75 85 GLU A CA 1
ATOM 680 C C . GLU A 1 85 ? -3.419 -2.854 -0.027 1.00 90.75 85 GLU A C 1
ATOM 682 O O . GLU A 1 85 ? -2.929 -2.950 1.093 1.00 90.75 85 GLU A O 1
ATOM 687 N N . TYR A 1 86 ? -3.954 -3.898 -0.664 1.00 92.19 86 TYR A N 1
ATOM 688 C CA . TYR A 1 86 ? -4.028 -5.234 -0.084 1.00 92.19 86 TYR A CA 1
ATOM 689 C C . TYR A 1 86 ? -2.650 -5.762 0.334 1.00 92.19 86 TYR A C 1
ATOM 691 O O . TYR A 1 86 ? -2.476 -6.191 1.476 1.00 92.19 86 TYR A O 1
ATOM 699 N N . TYR A 1 87 ? -1.649 -5.675 -0.550 1.00 94.56 87 TYR A N 1
ATOM 700 C CA . TYR A 1 87 ? -0.278 -6.063 -0.217 1.00 94.56 87 TYR A CA 1
ATOM 701 C C . TYR A 1 87 ? 0.242 -5.286 0.997 1.00 94.56 87 TYR A C 1
ATOM 703 O O . TYR A 1 87 ? 0.739 -5.879 1.957 1.00 94.56 87 TYR A O 1
ATOM 711 N N . TRP A 1 88 ? 0.075 -3.963 0.986 1.00 94.75 88 TRP A N 1
ATOM 712 C CA . TRP A 1 88 ? 0.555 -3.100 2.060 1.00 94.75 88 TRP A CA 1
ATOM 713 C C . TRP A 1 88 ? -0.174 -3.325 3.390 1.00 94.75 88 TRP A C 1
ATOM 715 O O . TRP A 1 88 ? 0.471 -3.252 4.436 1.00 94.75 88 TRP A O 1
ATOM 725 N N . THR A 1 89 ? -1.467 -3.664 3.373 1.00 94.88 89 THR A N 1
ATOM 726 C CA . THR A 1 89 ? -2.228 -4.098 4.556 1.00 94.88 89 THR A CA 1
ATOM 727 C C . THR A 1 89 ? -1.591 -5.331 5.177 1.00 94.88 89 THR A C 1
ATOM 729 O O . THR A 1 89 ? -1.267 -5.330 6.364 1.00 94.88 89 THR A O 1
ATOM 732 N N . ILE A 1 90 ? -1.378 -6.377 4.376 1.00 95.62 90 ILE A N 1
ATOM 733 C CA . ILE A 1 90 ? -0.831 -7.646 4.860 1.00 95.62 90 ILE A CA 1
ATOM 734 C C . ILE A 1 90 ? 0.590 -7.456 5.400 1.00 95.62 90 ILE A C 1
ATOM 736 O O . ILE A 1 90 ? 0.915 -7.954 6.477 1.00 95.62 90 ILE A O 1
ATOM 740 N N . GLU A 1 91 ? 1.434 -6.704 4.695 1.00 96.19 91 GLU A N 1
ATOM 741 C CA . GLU A 1 91 ? 2.795 -6.412 5.152 1.00 96.19 91 GLU A CA 1
ATOM 742 C C . GLU A 1 91 ? 2.818 -5.577 6.436 1.00 96.19 91 GLU A C 1
ATOM 744 O O . GLU A 1 91 ? 3.631 -5.840 7.323 1.00 96.19 91 GLU A O 1
ATOM 749 N N . ALA A 1 92 ? 1.911 -4.609 6.578 1.00 96.44 92 ALA A N 1
ATOM 750 C CA . ALA A 1 92 ? 1.774 -3.839 7.807 1.00 96.44 92 ALA A CA 1
ATOM 751 C C . ALA A 1 92 ? 1.300 -4.707 8.978 1.00 96.44 92 ALA A C 1
ATOM 753 O O . ALA A 1 92 ? 1.851 -4.592 10.066 1.00 96.44 92 ALA A O 1
ATOM 754 N N . MET A 1 93 ? 0.339 -5.610 8.772 1.00 95.94 93 MET A N 1
ATOM 755 C CA . MET A 1 93 ? -0.122 -6.526 9.822 1.00 95.94 93 MET A CA 1
ATOM 756 C C . MET A 1 93 ? 0.979 -7.495 10.272 1.00 95.94 93 MET A C 1
ATOM 758 O O . MET A 1 93 ? 1.157 -7.699 11.472 1.00 95.94 93 MET A O 1
ATOM 762 N N . LYS A 1 94 ? 1.766 -8.042 9.334 1.00 97.44 94 LYS A N 1
ATOM 763 C CA . LYS A 1 94 ? 2.939 -8.869 9.668 1.00 97.44 94 LYS A CA 1
ATOM 764 C C . LYS A 1 94 ? 3.966 -8.085 10.478 1.00 97.44 94 LYS A C 1
ATOM 766 O O . LYS A 1 94 ? 4.535 -8.607 11.431 1.00 97.44 94 LYS A O 1
ATOM 771 N N . GLU A 1 95 ? 4.241 -6.846 10.082 1.00 97.62 95 GLU A N 1
ATOM 772 C CA . GLU A 1 95 ? 5.211 -6.007 10.783 1.00 97.62 95 GLU A CA 1
ATOM 773 C C . GLU A 1 95 ? 4.703 -5.575 12.165 1.00 97.62 95 GLU A C 1
ATOM 775 O O . GLU A 1 95 ? 5.470 -5.562 13.124 1.00 97.62 95 G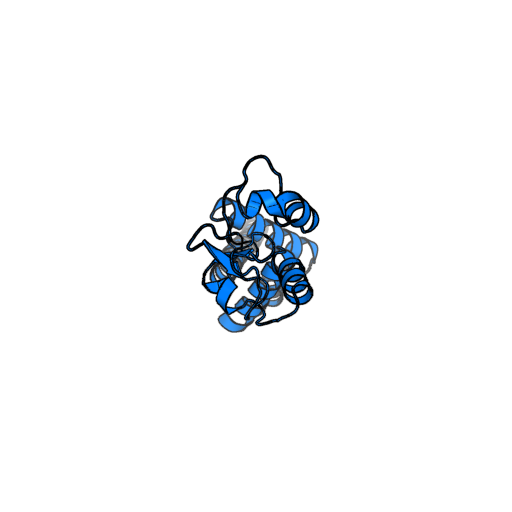LU A O 1
ATOM 780 N N . TYR A 1 96 ? 3.399 -5.325 12.295 1.00 98.00 96 TYR A N 1
ATOM 781 C CA . TYR A 1 96 ? 2.740 -5.056 13.570 1.00 98.00 96 TYR A CA 1
ATOM 782 C C . TYR A 1 96 ? 2.953 -6.219 14.543 1.00 98.00 96 TYR A C 1
ATOM 784 O O . TYR A 1 96 ? 3.361 -6.003 15.683 1.00 98.00 96 TYR A O 1
ATOM 792 N N . GLU A 1 97 ? 2.742 -7.456 14.085 1.00 98.00 97 GLU A N 1
ATOM 793 C CA . GLU A 1 97 ? 2.927 -8.651 14.909 1.00 98.00 97 GLU A CA 1
ATOM 794 C C . GLU A 1 97 ? 4.373 -8.816 15.384 1.00 98.00 97 GLU A C 1
ATOM 796 O O . GLU A 1 97 ? 4.606 -9.109 16.557 1.00 98.00 97 GLU A O 1
ATOM 801 N N . LYS A 1 98 ? 5.354 -8.548 14.514 1.00 97.62 98 LYS A N 1
ATOM 802 C CA . LYS A 1 98 ? 6.768 -8.552 14.917 1.00 97.62 98 LYS A CA 1
ATOM 803 C C . LYS A 1 98 ? 7.073 -7.482 15.961 1.00 97.62 98 LYS A C 1
ATOM 805 O O . LYS A 1 98 ? 7.812 -7.760 16.900 1.00 97.62 98 LYS A O 1
ATOM 810 N N . GLN A 1 99 ? 6.540 -6.273 15.782 1.00 97.50 99 GLN A N 1
ATOM 811 C CA . GLN A 1 99 ? 6.848 -5.126 16.633 1.00 97.50 99 GLN A CA 1
ATOM 812 C C . GLN A 1 99 ? 6.186 -5.214 18.015 1.00 97.50 99 GLN A C 1
ATOM 814 O O . GLN A 1 99 ? 6.801 -4.830 19.007 1.00 97.50 99 GLN A O 1
ATOM 819 N N . PHE A 1 100 ? 4.940 -5.687 18.088 1.00 96.62 100 PHE A N 1
ATOM 820 C CA . PHE A 1 100 ? 4.148 -5.690 19.324 1.00 96.62 100 PHE A CA 1
ATOM 821 C C . PHE A 1 100 ? 3.975 -7.076 19.947 1.00 96.62 100 PHE A C 1
ATOM 823 O O . PHE A 1 100 ? 3.354 -7.188 21.002 1.00 96.62 100 PHE A O 1
ATOM 830 N N . HIS A 1 101 ? 4.505 -8.127 19.316 1.00 97.25 101 HIS A N 1
ATOM 831 C CA . HIS A 1 101 ? 4.367 -9.520 19.758 1.00 97.25 101 HIS A CA 1
ATOM 832 C C . HIS A 1 101 ? 2.904 -9.973 19.926 1.00 97.25 101 HIS A C 1
ATOM 834 O O . HIS A 1 101 ? 2.601 -10.876 20.702 1.00 97.25 101 HIS A O 1
ATOM 840 N N . THR A 1 102 ? 1.991 -9.340 19.186 1.00 97.38 102 THR A N 1
ATOM 841 C CA . THR A 1 102 ? 0.573 -9.692 19.087 1.00 97.38 102 THR A CA 1
ATOM 842 C C . THR A 1 102 ? 0.061 -9.303 17.707 1.00 97.38 102 THR A C 1
ATOM 844 O O . THR A 1 102 ? 0.431 -8.254 17.178 1.00 97.38 102 THR A O 1
ATOM 847 N N . SER A 1 103 ? -0.801 -10.125 17.113 1.00 97.19 103 SER A N 1
ATOM 848 C CA . SER A 1 103 ? -1.403 -9.803 15.820 1.00 97.19 103 SER A CA 1
ATOM 849 C C . SER A 1 103 ? -2.496 -8.739 15.962 1.00 97.19 103 SER A C 1
ATOM 851 O O . SER A 1 103 ? -3.087 -8.565 17.033 1.00 97.19 103 SER A O 1
ATOM 853 N N . VAL A 1 104 ? -2.805 -8.049 14.859 1.00 96.38 104 VAL A N 1
ATOM 854 C CA . VAL A 1 104 ? -3.950 -7.122 14.788 1.00 96.38 104 VAL A CA 1
ATOM 855 C C . VAL A 1 104 ? -5.252 -7.842 15.145 1.00 96.38 104 VAL A C 1
ATOM 857 O O . VAL A 1 104 ? -6.043 -7.330 15.928 1.00 96.38 104 VAL A O 1
ATOM 860 N N . LEU A 1 105 ? -5.450 -9.063 14.642 1.00 95.06 105 LEU A N 1
ATOM 861 C CA . LEU A 1 105 ? -6.646 -9.853 14.942 1.00 95.06 105 LEU A CA 1
ATOM 862 C C . LEU A 1 105 ? -6.745 -10.208 16.429 1.00 95.06 105 LEU A C 1
ATOM 864 O O . LEU A 1 105 ? -7.832 -10.145 16.995 1.00 95.06 105 LEU A O 1
ATOM 868 N N . GLN A 1 106 ? -5.626 -10.532 17.082 1.00 95.81 106 GLN A N 1
ATOM 869 C CA . GLN A 1 106 ? -5.618 -10.824 18.515 1.00 95.81 106 GLN A CA 1
ATOM 870 C C . GLN A 1 106 ? -5.910 -9.573 19.355 1.00 95.81 106 GLN A C 1
ATOM 872 O O . GLN A 1 106 ? -6.610 -9.659 20.360 1.00 95.81 106 GLN A O 1
ATOM 877 N N . GLU A 1 107 ? -5.423 -8.402 18.942 1.00 96.12 107 GLU A N 1
ATOM 878 C CA . GLU A 1 107 ? -5.759 -7.129 19.594 1.00 96.12 107 GLU A CA 1
ATOM 879 C C . GLU A 1 107 ? -7.259 -6.830 19.519 1.00 96.12 107 GLU A C 1
ATOM 881 O O . GLU A 1 107 ? -7.877 -6.510 20.536 1.00 96.12 107 GLU A O 1
ATOM 886 N N . LEU A 1 108 ? -7.859 -7.005 18.337 1.00 94.38 108 LEU A N 1
ATOM 887 C CA . LEU A 1 108 ? -9.304 -6.872 18.144 1.00 94.38 108 LEU A CA 1
ATOM 888 C C . LEU A 1 108 ? -10.072 -7.906 18.979 1.00 94.38 108 LEU A C 1
ATOM 890 O O . LEU A 1 108 ? -11.040 -7.577 19.669 1.00 94.38 108 LEU A O 1
ATOM 894 N N . TRP A 1 109 ? -9.577 -9.143 19.024 1.00 94.19 109 TRP A N 1
ATOM 895 C CA . TRP A 1 109 ? -10.158 -10.184 19.862 1.00 94.19 109 TRP A CA 1
ATOM 896 C C . TRP A 1 109 ? -10.173 -9.785 21.345 1.00 94.19 109 TRP A C 1
ATOM 898 O O . TRP A 1 109 ? -11.177 -9.968 22.045 1.00 94.19 109 TRP A O 1
ATOM 908 N N . ASN A 1 110 ? -9.086 -9.194 21.835 1.00 92.62 110 ASN A N 1
ATOM 909 C CA . ASN A 1 110 ? -8.956 -8.781 23.230 1.00 92.62 110 ASN A CA 1
ATOM 910 C C . ASN A 1 110 ? -9.932 -7.658 23.619 1.00 92.62 110 ASN A C 1
ATOM 912 O O . ASN A 1 110 ? -10.271 -7.546 24.794 1.00 92.62 110 ASN A O 1
ATOM 916 N N . ILE A 1 111 ? -10.419 -6.867 22.657 1.00 92.38 111 ILE A N 1
ATOM 917 C CA . ILE A 1 111 ? -11.419 -5.810 22.892 1.00 92.38 111 ILE A CA 1
ATOM 918 C C . ILE A 1 111 ? -12.862 -6.249 22.593 1.00 92.38 111 ILE A C 1
ATOM 920 O O . ILE A 1 111 ? -13.772 -5.430 22.647 1.00 92.38 111 ILE A O 1
ATOM 924 N N . GLY A 1 112 ? -13.085 -7.540 22.322 1.00 90.00 112 GLY A N 1
ATOM 925 C CA . GLY A 1 112 ? -14.425 -8.114 22.131 1.00 90.00 112 GLY A CA 1
ATOM 926 C C . GLY A 1 112 ? -14.898 -8.211 20.679 1.00 90.00 112 GLY A C 1
ATOM 927 O O . GLY A 1 112 ? -15.974 -8.747 20.437 1.00 90.00 112 GLY A O 1
ATOM 928 N N . ILE A 1 113 ? -14.081 -7.790 19.714 1.00 89.00 113 ILE A N 1
ATOM 929 C CA . ILE A 1 113 ? -14.412 -7.836 18.286 1.00 89.00 113 ILE A CA 1
ATOM 930 C C . ILE A 1 113 ? -14.237 -9.258 17.761 1.00 89.00 113 ILE A C 1
ATOM 932 O O . ILE A 1 113 ? -13.205 -9.899 17.986 1.00 89.00 113 ILE A O 1
ATOM 936 N N . ARG A 1 114 ? -15.278 -9.789 17.122 1.00 84.81 114 ARG A N 1
ATOM 937 C CA . ARG A 1 114 ? -15.309 -11.155 16.564 1.00 84.81 114 ARG A CA 1
ATOM 938 C C . ARG A 1 114 ? -15.768 -11.193 15.111 1.00 84.81 114 ARG A C 1
ATOM 940 O O . ARG A 1 114 ? -15.628 -12.235 14.477 1.00 84.81 114 ARG A O 1
ATOM 947 N N . ASP A 1 115 ? -16.311 -10.089 14.614 1.00 85.44 115 ASP A N 1
ATOM 948 C CA . ASP A 1 115 ? -16.838 -9.983 13.263 1.00 85.44 115 ASP A CA 1
ATOM 949 C C . ASP A 1 115 ? -15.724 -9.632 12.269 1.00 85.44 115 ASP A C 1
ATOM 951 O O . ASP A 1 115 ? -14.885 -8.766 12.533 1.00 85.44 115 ASP A O 1
ATOM 955 N N . GLY A 1 116 ? -15.721 -10.304 11.118 1.00 86.75 116 GLY A N 1
ATOM 956 C CA . GLY A 1 116 ? -14.831 -9.973 10.009 1.00 86.75 116 GLY A CA 1
ATOM 957 C C . GLY A 1 116 ? -15.120 -8.587 9.429 1.00 86.75 116 GLY A C 1
ATOM 958 O O . GLY A 1 116 ? -14.184 -7.906 9.017 1.00 86.75 116 GLY A O 1
ATOM 959 N N . GLU A 1 117 ? -16.374 -8.128 9.476 1.00 90.81 117 GLU A N 1
ATOM 960 C CA . GLU A 1 117 ? -16.758 -6.802 8.979 1.00 90.81 117 GLU A CA 1
ATOM 961 C C . GLU A 1 117 ? -16.051 -5.677 9.755 1.00 90.81 117 GLU A C 1
ATOM 963 O O . GLU A 1 117 ? -15.556 -4.716 9.167 1.00 90.81 117 GLU A O 1
ATOM 968 N N . GLU A 1 118 ? -15.881 -5.821 11.073 1.00 88.69 118 GLU A N 1
ATOM 969 C CA . GLU A 1 118 ? -15.155 -4.831 11.881 1.00 88.69 118 GLU A CA 1
ATOM 970 C C . GLU A 1 118 ? -13.656 -4.779 11.544 1.00 88.69 118 GLU A C 1
ATOM 972 O O . GLU A 1 118 ? -13.035 -3.712 11.613 1.00 88.69 118 GLU A O 1
ATOM 977 N N . VAL A 1 119 ? -13.071 -5.907 11.123 1.00 89.69 119 VAL A N 1
ATOM 978 C CA . VAL A 1 119 ? -11.690 -5.952 10.620 1.00 89.69 119 VAL A CA 1
ATOM 979 C C . VAL A 1 119 ? -11.583 -5.194 9.296 1.00 89.69 119 VAL A C 1
ATOM 981 O O . VAL A 1 119 ? -10.648 -4.411 9.111 1.00 89.69 119 VAL A O 1
ATOM 984 N N . GLU A 1 120 ? -12.538 -5.387 8.386 1.00 91.12 120 GLU A N 1
ATOM 985 C CA .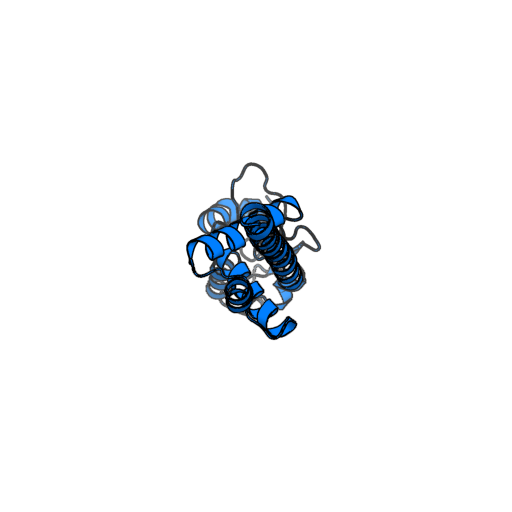 GLU A 1 1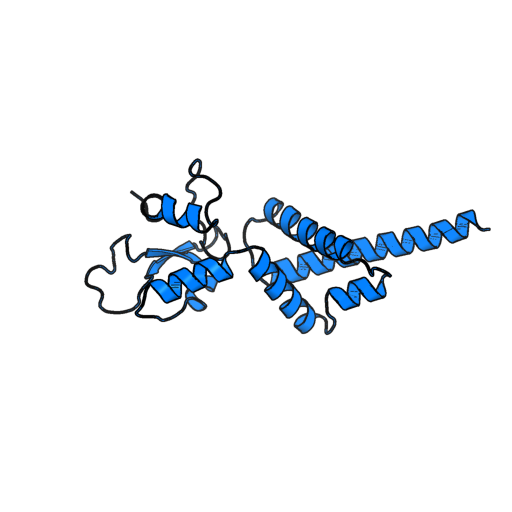20 ? -12.585 -4.668 7.109 1.00 91.12 120 GLU A CA 1
ATOM 986 C C . GLU A 1 120 ? -12.760 -3.160 7.321 1.00 91.12 120 GLU A C 1
ATOM 988 O O . GLU A 1 120 ? -12.033 -2.366 6.719 1.00 91.12 120 GLU A O 1
ATOM 993 N N . ILE A 1 121 ? -13.635 -2.753 8.247 1.00 92.62 121 ILE A N 1
ATOM 994 C CA . ILE A 1 121 ? -13.822 -1.347 8.632 1.00 92.62 121 ILE A CA 1
ATOM 995 C C . ILE A 1 121 ? -12.517 -0.747 9.168 1.00 92.62 121 ILE A C 1
ATOM 997 O O . ILE A 1 121 ? -12.152 0.364 8.772 1.00 92.62 121 ILE A O 1
ATOM 1001 N N . LEU A 1 122 ? -11.786 -1.460 10.035 1.00 94.19 122 LEU A N 1
ATOM 1002 C CA . LEU A 1 122 ? -10.477 -1.015 10.525 1.00 94.19 122 LEU A CA 1
ATOM 1003 C C . LEU A 1 122 ? -9.504 -0.778 9.364 1.00 94.19 122 LEU A C 1
ATOM 1005 O O . LEU A 1 122 ? -8.892 0.289 9.280 1.00 94.19 122 LEU A O 1
ATOM 1009 N N . VAL A 1 123 ? -9.357 -1.759 8.469 1.00 94.44 123 VAL A N 1
ATOM 1010 C CA . VAL A 1 123 ? -8.449 -1.662 7.316 1.00 94.44 123 VAL A CA 1
ATOM 1011 C C . VAL A 1 123 ? -8.837 -0.481 6.428 1.00 94.44 123 VAL A C 1
ATOM 1013 O O . VAL A 1 123 ? -7.976 0.327 6.073 1.00 94.44 123 VAL A O 1
ATOM 1016 N N . GLN A 1 124 ? -10.128 -0.327 6.129 1.00 94.06 124 GLN A N 1
ATOM 1017 C CA . GLN A 1 124 ? -10.632 0.761 5.299 1.00 94.06 124 GLN A CA 1
ATOM 1018 C C . GLN A 1 124 ? -10.366 2.128 5.934 1.00 94.06 124 GLN A C 1
ATOM 1020 O O . GLN A 1 124 ? -9.931 3.050 5.237 1.00 94.06 124 GLN A O 1
ATOM 1025 N N . LYS A 1 125 ? -10.581 2.275 7.247 1.00 93.56 125 LYS A N 1
ATOM 1026 C CA . LYS A 1 125 ? -10.270 3.512 7.980 1.00 93.56 125 LYS A CA 1
ATOM 1027 C C . LYS A 1 125 ? -8.780 3.829 7.923 1.00 93.56 125 LYS A C 1
ATOM 1029 O O . LYS A 1 125 ? -8.419 4.942 7.543 1.00 93.56 125 LYS A O 1
ATOM 1034 N N . VAL A 1 126 ? -7.922 2.850 8.220 1.00 93.81 126 VAL A N 1
ATOM 1035 C CA . VAL A 1 126 ? -6.460 3.013 8.183 1.00 93.81 126 VAL A CA 1
ATOM 1036 C C . VAL A 1 126 ? -5.991 3.456 6.798 1.00 93.81 126 VAL A C 1
ATOM 1038 O O . VAL A 1 126 ? -5.229 4.419 6.696 1.00 93.81 126 VAL A O 1
ATOM 1041 N N . MET A 1 127 ? -6.471 2.815 5.729 1.00 91.38 127 MET A N 1
ATOM 1042 C CA . MET A 1 127 ? -6.082 3.173 4.361 1.00 91.38 127 MET A CA 1
ATOM 1043 C C . MET A 1 127 ? -6.629 4.534 3.934 1.00 91.38 127 MET A C 1
ATOM 1045 O O . MET A 1 127 ? -5.895 5.351 3.374 1.00 91.38 127 MET A O 1
ATOM 1049 N N . THR A 1 128 ? -7.887 4.831 4.259 1.00 89.25 128 THR A N 1
ATOM 1050 C CA . THR A 1 128 ? -8.517 6.118 3.933 1.00 89.25 128 THR A CA 1
ATOM 1051 C C . THR A 1 128 ? -7.812 7.279 4.631 1.00 89.25 128 THR A C 1
ATOM 1053 O O . THR A 1 128 ? -7.495 8.286 3.996 1.00 89.25 128 THR A O 1
ATOM 1056 N N . ASP A 1 129 ? -7.530 7.153 5.927 1.00 87.69 129 ASP A N 1
ATOM 1057 C CA . ASP A 1 129 ? -6.821 8.190 6.675 1.00 87.69 129 ASP A CA 1
ATOM 1058 C C . ASP A 1 129 ? -5.364 8.301 6.241 1.00 87.69 129 ASP A C 1
ATOM 1060 O O . ASP A 1 129 ? -4.824 9.410 6.179 1.00 87.69 129 ASP A O 1
ATOM 1064 N N . ARG A 1 130 ? -4.738 7.185 5.847 1.00 85.88 130 ARG A N 1
ATOM 1065 C CA . ARG A 1 130 ? -3.401 7.235 5.267 1.00 85.88 130 ARG A CA 1
ATOM 1066 C C . ARG A 1 130 ? -3.388 8.086 4.005 1.00 85.88 130 ARG A C 1
ATOM 1068 O O . ARG A 1 130 ? -2.586 9.012 3.947 1.00 85.88 130 ARG A O 1
ATOM 1075 N N . HIS A 1 131 ? -4.303 7.854 3.064 1.00 82.75 131 HIS A N 1
ATOM 1076 C CA . HIS A 1 131 ? -4.412 8.660 1.841 1.00 82.75 131 HIS A CA 1
ATOM 1077 C C . HIS A 1 131 ? -4.589 10.158 2.112 1.00 82.75 131 HIS A C 1
ATOM 1079 O O . HIS A 1 131 ? -4.049 10.967 1.361 1.00 82.75 131 HIS A O 1
ATOM 1085 N N . LYS A 1 132 ? -5.287 10.540 3.192 1.00 81.19 132 LYS A N 1
ATOM 1086 C CA . LYS A 1 132 ? -5.445 11.951 3.596 1.00 81.19 132 LYS A CA 1
ATOM 1087 C C . LYS A 1 132 ? -4.150 12.569 4.130 1.00 81.19 132 LYS A C 1
ATOM 1089 O O . LYS A 1 132 ? -3.890 13.739 3.875 1.00 81.19 132 LYS A O 1
ATOM 1094 N N . ILE A 1 133 ? -3.370 11.812 4.906 1.00 79.06 133 ILE A N 1
ATOM 1095 C CA . ILE A 1 133 ? -2.156 12.313 5.575 1.00 79.06 133 ILE A CA 1
ATOM 1096 C C . ILE A 1 133 ? -0.958 12.289 4.625 1.00 79.06 133 ILE A C 1
ATOM 1098 O O . ILE A 1 133 ? -0.206 13.257 4.532 1.00 79.06 133 ILE A O 1
ATOM 1102 N N . ALA A 1 134 ? -0.747 11.161 3.953 1.00 75.25 134 ALA A N 1
ATOM 1103 C CA . ALA A 1 134 ? 0.303 10.983 2.967 1.00 75.25 134 ALA A CA 1
ATOM 1104 C C . ALA A 1 134 ? -0.034 9.785 2.067 1.00 75.25 134 ALA A C 1
ATOM 1106 O O . ALA A 1 134 ? -0.174 8.673 2.582 1.00 75.25 134 ALA A O 1
ATOM 1107 N N . PRO A 1 135 ? -0.038 9.950 0.731 1.00 73.19 135 PRO A N 1
ATOM 1108 C CA . PRO A 1 135 ? -0.376 8.863 -0.190 1.00 73.19 135 PRO A CA 1
ATOM 1109 C C . PRO A 1 135 ? 0.615 7.695 -0.116 1.00 73.19 135 PRO A C 1
ATOM 1111 O O . PRO A 1 135 ? 0.330 6.613 -0.613 1.00 73.19 135 PRO A O 1
ATOM 1114 N N . SER A 1 136 ? 1.783 7.898 0.502 1.00 83.94 136 SER A N 1
ATOM 1115 C CA . SER A 1 136 ? 2.847 6.910 0.529 1.00 83.94 136 SER A CA 1
ATOM 1116 C C . SER A 1 136 ? 2.584 5.756 1.492 1.00 83.94 136 SER A C 1
ATOM 1118 O O . SER A 1 136 ? 2.312 5.964 2.675 1.00 83.94 136 SER A O 1
ATOM 1120 N N . PHE A 1 137 ? 2.780 4.529 1.035 1.00 87.88 137 PHE A N 1
ATOM 1121 C CA . PHE A 1 137 ? 2.804 3.343 1.872 1.00 87.88 137 PHE A CA 1
ATOM 1122 C C . PHE A 1 137 ? 4.218 3.069 2.381 1.00 87.88 137 PHE A C 1
ATOM 1124 O O . PHE A 1 137 ? 5.203 3.084 1.644 1.00 87.88 137 PHE A O 1
ATOM 1131 N N . ASN A 1 138 ? 4.333 2.836 3.682 1.00 88.81 138 ASN A N 1
ATOM 1132 C CA . ASN A 1 138 ? 5.533 2.278 4.284 1.00 88.81 138 ASN A CA 1
ATOM 1133 C C . ASN A 1 138 ? 5.124 1.479 5.524 1.00 88.81 138 ASN A C 1
ATOM 1135 O O . ASN A 1 138 ? 4.185 1.870 6.224 1.00 88.81 138 ASN A O 1
ATOM 1139 N N . ARG A 1 139 ? 5.822 0.363 5.779 1.00 91.19 139 ARG A N 1
ATOM 1140 C CA . ARG A 1 139 ? 5.445 -0.604 6.823 1.00 91.19 139 ARG A CA 1
ATOM 1141 C C . ARG A 1 139 ? 5.300 0.078 8.189 1.00 91.19 139 ARG A C 1
ATOM 1143 O O . ARG A 1 139 ? 4.231 0.017 8.777 1.00 91.19 139 ARG A O 1
ATOM 1150 N N . ALA A 1 140 ? 6.316 0.821 8.631 1.00 90.88 140 ALA A N 1
ATOM 1151 C CA . ALA A 1 140 ? 6.327 1.478 9.942 1.00 90.88 140 ALA A CA 1
ATOM 1152 C C . ALA A 1 140 ? 5.163 2.467 10.153 1.00 90.88 140 ALA A C 1
ATOM 1154 O O . ALA A 1 140 ? 4.528 2.473 11.205 1.00 90.88 140 ALA A O 1
ATOM 1155 N N . SER A 1 141 ? 4.845 3.291 9.151 1.00 90.81 141 SER A N 1
ATOM 1156 C CA . SER A 1 141 ? 3.738 4.252 9.251 1.00 90.81 141 SER A CA 1
ATOM 1157 C C . SER A 1 141 ? 2.384 3.555 9.278 1.00 90.81 141 SER A C 1
ATOM 1159 O O . SER A 1 141 ? 1.510 3.976 10.029 1.00 90.81 141 SER A O 1
ATOM 1161 N N . LEU A 1 142 ? 2.201 2.498 8.480 1.00 94.69 142 LEU A N 1
ATOM 1162 C CA . LEU A 1 142 ? 0.959 1.726 8.485 1.00 94.69 142 LEU A CA 1
ATOM 1163 C C . LEU A 1 142 ? 0.784 0.960 9.800 1.00 94.69 142 LEU A C 1
ATOM 1165 O O . LEU A 1 142 ? -0.304 0.981 10.363 1.00 94.69 142 LEU A O 1
ATOM 1169 N N . VAL A 1 143 ? 1.855 0.372 10.342 1.00 96.31 143 VAL A N 1
ATOM 1170 C CA . VAL A 1 143 ? 1.857 -0.248 11.678 1.00 96.31 143 VAL A CA 1
ATOM 1171 C C . VAL A 1 143 ? 1.401 0.748 12.741 1.00 96.31 143 VAL A C 1
ATOM 1173 O O . VAL A 1 143 ? 0.519 0.440 13.544 1.00 96.31 143 VAL A O 1
ATOM 1176 N N . GLN A 1 144 ? 1.943 1.967 12.718 1.00 94.62 144 GLN A N 1
ATOM 1177 C CA . GLN A 1 144 ? 1.534 3.008 13.655 1.00 94.62 144 GLN A CA 1
ATOM 1178 C C . GLN A 1 144 ? 0.073 3.435 13.449 1.00 94.62 144 GLN A C 1
ATOM 1180 O O . GLN A 1 144 ? -0.629 3.681 14.428 1.00 94.62 144 GLN A O 1
ATOM 1185 N N . ALA A 1 145 ? -0.401 3.505 12.203 1.00 94.62 145 ALA A N 1
ATOM 1186 C CA . ALA A 1 145 ? -1.794 3.826 11.900 1.00 94.62 145 ALA A CA 1
ATOM 1187 C C . ALA A 1 145 ? -2.756 2.754 12.441 1.00 94.62 145 ALA A C 1
ATOM 1189 O O . ALA A 1 145 ? -3.720 3.102 13.123 1.00 94.62 145 ALA A O 1
ATOM 1190 N N . PHE A 1 146 ? -2.443 1.467 12.241 1.00 96.38 146 PHE A N 1
ATOM 1191 C CA . PHE A 1 146 ? -3.175 0.361 12.866 1.00 96.38 146 PHE A CA 1
ATOM 1192 C C . PHE A 1 146 ? -3.191 0.497 14.386 1.00 96.38 146 PHE A C 1
ATOM 1194 O O . PHE A 1 146 ? -4.253 0.410 14.997 1.00 96.38 146 PHE A O 1
ATOM 1201 N N . ARG A 1 147 ? -2.035 0.773 15.004 1.00 96.44 147 ARG A N 1
ATOM 1202 C CA . ARG A 1 147 ? -1.949 0.921 16.462 1.00 96.44 147 ARG A CA 1
ATOM 1203 C C . ARG A 1 147 ? -2.854 2.032 16.978 1.00 96.44 147 ARG A C 1
ATOM 1205 O O . ARG A 1 147 ? -3.568 1.832 17.954 1.00 96.44 147 ARG A O 1
ATOM 1212 N N . VAL A 1 148 ? -2.817 3.198 16.336 1.00 95.19 148 VAL A N 1
ATOM 1213 C CA . VAL A 1 148 ? -3.632 4.350 16.734 1.00 95.19 148 VAL A CA 1
ATOM 1214 C C . VAL A 1 148 ? -5.117 4.018 16.658 1.00 95.19 148 VAL A C 1
ATOM 1216 O O . VAL A 1 148 ? -5.844 4.324 17.599 1.00 95.19 148 VAL A O 1
ATOM 1219 N N . GLU A 1 149 ? -5.566 3.388 15.574 1.00 95.69 149 GLU A N 1
ATOM 1220 C CA . GLU A 1 149 ? -6.986 3.086 15.399 1.00 95.69 149 GLU A CA 1
ATOM 1221 C C . GLU A 1 149 ? -7.469 2.000 16.370 1.00 95.69 149 GLU A C 1
ATOM 1223 O O . GLU A 1 149 ? -8.501 2.179 17.011 1.00 95.69 149 GLU A O 1
ATOM 1228 N N . ILE A 1 150 ? -6.679 0.946 16.602 1.00 95.69 150 ILE A N 1
ATOM 1229 C CA . ILE A 1 150 ? -6.988 -0.085 17.608 1.00 95.69 150 ILE A CA 1
ATOM 1230 C C . ILE A 1 150 ? -7.106 0.527 19.013 1.00 95.69 150 ILE A C 1
ATOM 1232 O O . ILE A 1 150 ? -8.016 0.181 19.766 1.00 95.69 150 ILE A O 1
ATOM 1236 N N . GLU A 1 151 ? -6.229 1.464 19.385 1.00 95.00 151 GLU A N 1
ATOM 1237 C CA . GLU A 1 151 ? -6.323 2.143 20.685 1.00 95.00 151 GLU A CA 1
ATOM 1238 C C . GLU A 1 151 ? -7.566 3.039 20.797 1.00 95.00 151 GLU A C 1
ATOM 1240 O O . GLU A 1 151 ? -8.116 3.181 21.892 1.00 95.00 151 GLU A O 1
ATOM 1245 N N . LYS A 1 152 ? -8.043 3.634 19.694 1.00 93.75 152 LYS A N 1
ATOM 1246 C CA . LYS A 1 152 ? -9.332 4.347 19.695 1.00 93.75 152 LYS A CA 1
ATOM 1247 C C . LYS A 1 152 ? -10.487 3.375 19.919 1.00 93.75 152 LYS A C 1
ATOM 1249 O O . LYS A 1 152 ? -11.266 3.591 20.843 1.00 93.75 152 LYS A O 1
ATOM 1254 N N . MET A 1 153 ? -10.530 2.277 19.162 1.00 92.62 153 MET A N 1
ATOM 1255 C CA . MET A 1 153 ? -11.557 1.238 19.309 1.00 92.62 153 MET A CA 1
ATOM 1256 C C . MET A 1 153 ? -11.582 0.677 20.736 1.00 92.62 153 MET A C 1
ATOM 1258 O O . MET A 1 153 ? -12.646 0.509 21.326 1.00 92.62 153 MET A O 1
ATOM 1262 N N . ARG A 1 154 ? -10.410 0.468 21.351 1.00 92.69 154 ARG A N 1
ATOM 1263 C CA . ARG A 1 154 ? -10.303 0.038 22.752 1.00 92.69 154 ARG A CA 1
ATOM 1264 C C . ARG A 1 154 ? -10.925 1.046 23.723 1.00 92.69 154 ARG A C 1
ATOM 1266 O O . ARG A 1 154 ? -11.627 0.644 24.649 1.00 92.69 154 ARG A O 1
ATOM 1273 N N . LYS A 1 155 ? -10.670 2.346 23.538 1.00 91.50 155 LYS A N 1
ATOM 1274 C CA . LYS A 1 155 ? -11.255 3.407 24.378 1.00 91.50 155 LYS A CA 1
ATOM 1275 C C . LYS A 1 155 ? -12.772 3.478 24.228 1.00 91.50 155 LYS A C 1
ATOM 1277 O O . LYS A 1 155 ? -13.462 3.630 25.230 1.00 91.50 155 LYS A O 1
ATOM 1282 N N . GLU A 1 156 ? -13.277 3.340 23.006 1.00 89.00 156 GLU A N 1
ATOM 1283 C CA . GLU A 1 156 ? -14.714 3.316 22.711 1.00 89.00 156 GLU A CA 1
ATOM 1284 C C . GLU A 1 156 ? -15.395 2.097 23.348 1.00 89.00 156 GLU A C 1
ATOM 1286 O O . GLU A 1 156 ? -16.402 2.246 24.042 1.00 89.00 156 GLU A O 1
ATOM 1291 N N . ALA A 1 157 ? -14.800 0.908 23.215 1.00 86.44 157 ALA A N 1
ATOM 1292 C CA . ALA A 1 157 ? -15.292 -0.312 23.854 1.00 86.44 157 ALA A CA 1
ATOM 1293 C C . ALA A 1 157 ? -15.341 -0.181 25.387 1.00 86.44 157 ALA A C 1
ATOM 1295 O O . ALA A 1 157 ? -16.339 -0.543 26.013 1.00 86.44 157 ALA A O 1
ATOM 1296 N N . PHE A 1 158 ? -14.297 0.393 25.995 1.00 85.19 158 PHE A N 1
ATOM 1297 C CA . PHE A 1 158 ? -14.262 0.643 27.436 1.00 85.19 158 PHE A CA 1
ATOM 1298 C C . PHE A 1 158 ? -15.335 1.649 27.878 1.00 85.19 158 PHE A C 1
ATOM 1300 O O . PHE A 1 158 ? -16.046 1.396 28.849 1.00 85.19 158 PHE A O 1
ATOM 1307 N N . ALA A 1 159 ? -15.494 2.761 27.152 1.00 84.06 159 ALA A N 1
ATOM 1308 C CA . ALA A 1 159 ? -16.512 3.768 27.447 1.00 84.06 159 ALA A CA 1
ATOM 1309 C C . ALA A 1 159 ? -17.928 3.173 27.398 1.00 84.06 159 ALA A C 1
ATOM 1311 O O . ALA A 1 159 ? -18.697 3.348 28.347 1.00 84.06 159 ALA A O 1
ATOM 1312 N N . ASN A 1 160 ? -18.240 2.397 26.356 1.00 80.06 160 ASN A N 1
ATOM 1313 C CA . ASN A 1 160 ? -19.526 1.710 26.215 1.00 80.06 160 ASN A CA 1
ATOM 1314 C C . ASN A 1 160 ? -19.786 0.754 27.383 1.00 80.06 160 ASN A C 1
ATOM 1316 O O . ASN A 1 160 ? -20.874 0.756 27.956 1.00 80.06 160 ASN A O 1
ATOM 1320 N N . TRP A 1 161 ? -18.772 -0.012 27.789 1.00 74.62 161 TRP A N 1
ATOM 1321 C CA . TRP A 1 161 ? -18.878 -0.913 28.933 1.00 74.62 161 TRP A CA 1
ATOM 1322 C C . TRP A 1 161 ? -19.160 -0.158 30.240 1.00 74.62 161 TRP A C 1
ATOM 1324 O O . TRP A 1 161 ? -20.067 -0.532 30.980 1.00 74.62 161 TRP A O 1
ATOM 1334 N N . THR A 1 162 ? -18.462 0.952 30.503 1.00 71.25 162 THR A N 1
ATOM 1335 C CA . THR A 1 162 ? -18.706 1.773 31.705 1.00 71.25 162 THR A CA 1
ATOM 1336 C C . THR A 1 162 ? -20.061 2.489 31.697 1.00 71.25 162 THR A C 1
ATOM 1338 O O . THR A 1 162 ? -20.685 2.614 32.750 1.00 71.25 162 THR A O 1
ATOM 1341 N N . GLY A 1 163 ? -20.554 2.908 30.527 1.00 65.00 163 GLY A N 1
ATOM 1342 C CA . GLY A 1 163 ? -21.874 3.528 30.386 1.00 65.00 163 GLY A CA 1
ATOM 1343 C C . GLY A 1 163 ? -23.020 2.555 30.674 1.00 65.00 163 GLY A C 1
ATOM 1344 O O . GLY A 1 163 ? -24.011 2.941 31.288 1.00 65.00 163 GLY A O 1
ATOM 1345 N N . ILE A 1 164 ? -22.862 1.272 30.324 1.00 62.47 164 ILE A N 1
ATOM 1346 C CA . ILE A 1 164 ? -23.837 0.219 30.654 1.00 62.47 164 ILE A CA 1
ATOM 1347 C C . ILE A 1 164 ? -23.999 0.072 32.175 1.00 62.47 164 ILE A C 1
ATOM 1349 O O . ILE A 1 164 ? -25.125 -0.044 32.654 1.00 62.47 164 ILE A O 1
ATOM 1353 N N . PHE A 1 165 ? -22.912 0.137 32.952 1.00 54.22 165 PHE A N 1
ATOM 1354 C CA . PHE A 1 165 ? -23.005 0.057 34.415 1.00 54.22 165 PHE A CA 1
ATOM 1355 C C . PHE A 1 165 ? -23.688 1.268 35.050 1.00 54.22 165 PHE A C 1
ATOM 1357 O O . PHE A 1 165 ? -24.387 1.088 36.037 1.00 54.22 165 PHE A O 1
ATOM 1364 N N . GLN A 1 166 ? -23.530 2.471 34.488 1.00 55.41 166 GLN A N 1
ATOM 1365 C CA . GLN A 1 166 ? -24.217 3.668 34.990 1.00 55.41 166 GLN A CA 1
ATOM 1366 C C . GLN A 1 166 ? -25.729 3.653 34.726 1.00 55.41 166 GLN A C 1
ATOM 1368 O O . GLN A 1 166 ? -26.477 4.296 35.452 1.00 55.41 166 GLN A O 1
ATOM 1373 N N . ILE A 1 167 ? -26.184 2.946 33.687 1.00 57.03 167 ILE A N 1
ATOM 1374 C CA . ILE A 1 167 ? -27.614 2.812 33.356 1.00 57.03 167 ILE A CA 1
ATOM 1375 C C . ILE A 1 167 ? -28.262 1.668 34.156 1.00 57.03 167 ILE A C 1
ATOM 1377 O O . ILE A 1 167 ? -29.467 1.684 34.396 1.00 57.03 167 ILE A O 1
ATOM 1381 N N . ALA A 1 168 ? -27.473 0.669 34.560 1.00 53.00 168 ALA A N 1
ATOM 1382 C CA . ALA A 1 168 ? -27.940 -0.504 35.297 1.00 53.00 168 ALA A CA 1
ATOM 1383 C C . ALA A 1 168 ? -27.921 -0.349 36.837 1.00 53.00 168 ALA A C 1
ATOM 1385 O O . ALA A 1 168 ? -28.323 -1.284 37.531 1.00 53.00 168 ALA A O 1
ATOM 1386 N N . SER A 1 169 ? -27.449 0.788 37.363 1.00 48.38 169 SER A N 1
ATOM 1387 C CA . SER A 1 169 ? -27.375 1.137 38.796 1.00 48.38 169 SER A CA 1
ATOM 1388 C C . SER A 1 169 ? -28.407 2.183 39.191 1.00 48.38 169 SER A C 1
ATOM 1390 O O . SER A 1 169 ? -29.012 2.031 40.274 1.00 48.38 169 SER A O 1
#